Protein AF-M6HBK0-F1 (afdb_monomer_lite)

Radius of gyration: 12.68 Å; chains: 1; bounding box: 32×25×32 Å

Structure (mmCIF, N/CA/C/O backbone):
data_AF-M6HBK0-F1
#
_entry.id   AF-M6HBK0-F1
#
loop_
_atom_site.group_PDB
_atom_site.id
_atom_site.type_symbol
_atom_site.label_atom_id
_atom_site.label_alt_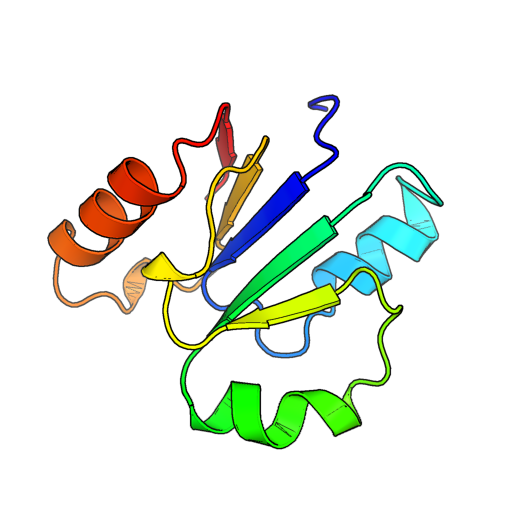id
_atom_site.label_comp_id
_atom_site.label_asym_id
_atom_site.label_entity_id
_atom_site.label_seq_id
_atom_site.pdbx_PDB_ins_code
_atom_site.Cartn_x
_atom_site.Cartn_y
_atom_site.Cartn_z
_atom_site.occupancy
_atom_site.B_iso_or_equiv
_atom_site.auth_seq_id
_atom_site.auth_comp_id
_atom_site.auth_asym_id
_atom_site.auth_atom_id
_atom_site.pdbx_PDB_model_num
ATOM 1 N N . MET A 1 1 ? 0.394 -2.371 18.521 1.00 50.88 1 MET A N 1
ATOM 2 C CA . MET A 1 1 ? 1.392 -1.279 18.513 1.00 50.88 1 MET A CA 1
ATOM 3 C C . MET A 1 1 ? 1.082 -0.394 17.308 1.00 50.88 1 MET A C 1
ATOM 5 O O . MET A 1 1 ? 0.679 -0.951 16.304 1.00 50.88 1 MET A O 1
ATOM 9 N N . THR A 1 2 ? 1.123 0.934 17.501 1.00 59.62 2 THR A N 1
ATOM 10 C CA . THR A 1 2 ? 0.477 2.027 16.721 1.00 59.62 2 THR A CA 1
ATOM 11 C C . THR A 1 2 ? -1.049 1.889 16.512 1.00 59.62 2 THR A C 1
ATOM 13 O O . THR A 1 2 ? -1.574 0.847 16.142 1.00 59.62 2 THR A O 1
ATOM 16 N N . ASN A 1 3 ? -1.823 2.952 16.770 1.00 68.38 3 ASN A N 1
ATOM 17 C CA . ASN A 1 3 ? -3.269 3.000 16.469 1.00 68.38 3 ASN A CA 1
ATOM 18 C C . ASN A 1 3 ? -3.490 3.313 14.975 1.00 68.38 3 ASN A C 1
ATOM 20 O O . ASN A 1 3 ? -4.210 4.254 14.626 1.00 68.38 3 ASN A O 1
ATOM 24 N N . SER A 1 4 ? -2.776 2.593 14.104 1.00 74.56 4 SER A N 1
ATOM 25 C CA . SER A 1 4 ? -2.717 2.862 12.669 1.00 74.56 4 SER A CA 1
ATOM 26 C C . SER A 1 4 ? -3.992 2.387 11.986 1.00 74.56 4 SER A C 1
ATOM 28 O O . SER A 1 4 ? -4.326 1.205 12.006 1.00 74.56 4 SER A O 1
ATOM 30 N N . LYS A 1 5 ? -4.723 3.322 11.379 1.00 88.31 5 LYS A N 1
ATOM 31 C CA . LYS A 1 5 ? -5.983 3.061 10.667 1.00 88.31 5 LYS A CA 1
ATOM 32 C C . LYS A 1 5 ? -5.771 3.014 9.158 1.00 88.31 5 LYS A C 1
ATOM 34 O O . LYS A 1 5 ? -6.584 2.429 8.445 1.00 88.31 5 LYS A O 1
ATOM 39 N N . THR A 1 6 ? -4.712 3.655 8.680 1.00 94.88 6 THR A N 1
ATOM 40 C CA . THR A 1 6 ? -4.340 3.756 7.269 1.00 94.88 6 THR A CA 1
ATOM 41 C C . THR A 1 6 ? -2.914 3.252 7.089 1.00 94.88 6 THR A C 1
ATOM 43 O O . THR A 1 6 ? -1.993 3.776 7.717 1.00 94.88 6 THR A O 1
ATOM 46 N N . ILE A 1 7 ? -2.740 2.220 6.268 1.00 95.75 7 ILE A N 1
ATOM 47 C CA . ILE A 1 7 ? -1.447 1.566 6.036 1.00 95.75 7 ILE A CA 1
ATOM 48 C C . ILE A 1 7 ? -1.092 1.673 4.554 1.00 95.75 7 ILE A C 1
ATOM 50 O O . ILE A 1 7 ? -1.971 1.531 3.697 1.00 95.75 7 ILE A O 1
ATOM 54 N N . VAL A 1 8 ? 0.178 1.942 4.269 1.00 97.62 8 VAL A N 1
ATOM 55 C CA . VAL A 1 8 ? 0.795 1.772 2.950 1.00 97.62 8 VAL A CA 1
ATOM 56 C C . VAL A 1 8 ? 1.782 0.622 3.051 1.00 97.62 8 VAL A C 1
ATOM 58 O O . VAL A 1 8 ? 2.661 0.675 3.899 1.00 97.62 8 VAL A O 1
ATOM 61 N N . ASP A 1 9 ? 1.621 -0.392 2.213 1.00 97.12 9 ASP A N 1
ATOM 62 C CA . ASP A 1 9 ? 2.469 -1.580 2.139 1.00 97.12 9 ASP A CA 1
ATOM 63 C C . ASP A 1 9 ? 3.237 -1.574 0.810 1.00 97.12 9 ASP A C 1
ATOM 65 O O . ASP A 1 9 ? 2.636 -1.670 -0.266 1.00 97.12 9 ASP A O 1
ATOM 69 N N . ILE A 1 10 ? 4.554 -1.376 0.875 1.00 97.31 10 ILE A N 1
ATOM 70 C CA . ILE A 1 10 ? 5.428 -1.341 -0.302 1.00 97.31 10 ILE A CA 1
ATOM 71 C C . ILE A 1 10 ? 5.817 -2.771 -0.673 1.00 97.31 10 ILE A C 1
ATOM 73 O O . ILE A 1 10 ? 6.515 -3.441 0.082 1.00 97.31 10 ILE A O 1
ATOM 77 N N . GLY A 1 11 ? 5.418 -3.198 -1.873 1.00 96.12 11 GLY A N 1
ATOM 78 C CA . GLY A 1 11 ? 5.660 -4.550 -2.375 1.00 96.12 11 GLY A CA 1
ATOM 79 C C . GLY A 1 11 ? 4.899 -5.622 -1.593 1.00 96.12 11 GLY A C 1
ATOM 80 O O . GLY A 1 11 ? 5.377 -6.740 -1.420 1.00 96.12 11 GLY A O 1
ATOM 81 N N . GLY A 1 12 ? 3.687 -5.286 -1.145 1.00 96.06 12 GLY A N 1
ATOM 82 C CA . GLY A 1 12 ? 2.791 -6.193 -0.424 1.00 96.06 12 GLY A CA 1
ATOM 83 C C . GLY A 1 12 ? 2.314 -7.412 -1.220 1.00 96.06 12 GLY A C 1
ATOM 84 O O . GLY A 1 12 ? 1.595 -8.255 -0.680 1.00 96.06 12 GLY A O 1
ATOM 85 N N . SER A 1 13 ? 2.692 -7.531 -2.498 1.00 95.94 13 SER A N 1
ATOM 86 C CA . SER A 1 13 ? 2.407 -8.665 -3.373 1.00 95.94 13 SER A CA 1
ATOM 87 C C . SER A 1 13 ? 0.931 -9.068 -3.375 1.00 95.94 13 SER A C 1
ATOM 89 O O . SER A 1 13 ? 0.085 -8.333 -3.875 1.00 95.94 13 SER A O 1
ATOM 91 N N . SER A 1 14 ? 0.599 -10.234 -2.827 1.00 95.56 14 SER A N 1
ATOM 92 C CA . SER A 1 14 ? -0.764 -10.744 -2.743 1.00 95.56 14 SER A CA 1
ATOM 93 C C . SER A 1 14 ? -1.589 -10.132 -1.620 1.00 95.56 14 SER A C 1
ATOM 95 O O . SER A 1 14 ? -2.694 -10.602 -1.431 1.00 95.56 14 SER A O 1
ATOM 97 N N . GLY A 1 15 ? -1.073 -9.186 -0.830 1.00 96.00 15 GLY A N 1
ATOM 98 C CA . GLY A 1 15 ? -1.793 -8.575 0.291 1.00 96.00 15 GLY A CA 1
ATOM 99 C C . GLY A 1 15 ? -2.005 -9.479 1.508 1.00 96.00 15 GLY A C 1
ATOM 100 O O . GLY A 1 15 ? -2.774 -9.126 2.397 1.00 96.00 15 GLY A O 1
ATOM 101 N N . TRP A 1 16 ? -1.317 -10.622 1.593 1.00 94.31 16 TRP A N 1
ATOM 102 C CA . TRP A 1 16 ? -1.534 -11.615 2.655 1.00 94.31 16 TRP A CA 1
ATOM 103 C C . TRP A 1 16 ? -1.319 -11.071 4.079 1.00 94.31 16 TRP A C 1
ATOM 105 O O . TRP A 1 16 ? -1.955 -11.550 5.016 1.00 94.31 16 TRP A O 1
ATOM 115 N N . ILE A 1 17 ? -0.459 -10.058 4.258 1.00 93.50 17 ILE A N 1
ATOM 116 C CA . ILE A 1 17 ? -0.257 -9.396 5.557 1.00 93.50 17 ILE A CA 1
ATOM 117 C C . ILE A 1 17 ? -1.544 -8.722 6.031 1.00 93.50 17 ILE A C 1
ATOM 119 O O . ILE A 1 17 ? -1.859 -8.788 7.218 1.00 93.50 17 ILE A O 1
ATOM 123 N N . TYR A 1 18 ? -2.316 -8.107 5.128 1.00 93.75 18 TYR A N 1
ATOM 124 C CA . TYR A 1 18 ? -3.622 -7.562 5.490 1.00 93.75 18 TYR A CA 1
ATOM 125 C C . TYR A 1 18 ? -4.545 -8.673 6.005 1.00 93.75 18 TYR A C 1
ATOM 127 O O . TYR A 1 18 ? -5.129 -8.511 7.074 1.00 93.75 18 TYR A O 1
ATOM 135 N N . ASP A 1 19 ? -4.642 -9.797 5.288 1.00 92.38 19 ASP A N 1
ATOM 136 C CA . ASP A 1 19 ? -5.528 -10.904 5.673 1.00 92.38 19 ASP A CA 1
ATOM 137 C C . ASP A 1 19 ? -5.111 -11.505 7.020 1.00 92.38 19 ASP A C 1
ATOM 139 O O . ASP A 1 19 ? -5.950 -11.758 7.885 1.00 92.38 19 ASP A O 1
ATOM 143 N N . PHE A 1 20 ? -3.802 -11.662 7.236 1.00 91.38 20 PHE A N 1
ATOM 144 C CA . PHE A 1 20 ? -3.248 -12.084 8.515 1.00 91.38 20 PHE A CA 1
ATOM 145 C C . PHE A 1 20 ? -3.660 -11.117 9.632 1.00 91.38 20 PHE A C 1
ATOM 147 O O . PHE A 1 20 ? -4.327 -11.534 10.579 1.00 91.38 20 PHE A O 1
ATOM 154 N N . LEU A 1 21 ? -3.369 -9.819 9.497 1.00 88.81 21 LEU A N 1
ATOM 155 C CA . LEU A 1 21 ? -3.696 -8.807 10.509 1.00 88.81 21 LEU A CA 1
ATOM 156 C C . LEU A 1 21 ? -5.202 -8.707 10.799 1.00 88.81 21 LEU A C 1
ATOM 158 O O . LEU A 1 21 ? -5.588 -8.555 11.961 1.00 88.81 21 LEU A O 1
ATOM 162 N N . ASP A 1 22 ? -6.049 -8.798 9.771 1.00 86.56 22 ASP A N 1
ATOM 163 C CA . ASP A 1 22 ? -7.512 -8.764 9.908 1.00 86.56 22 ASP A CA 1
ATOM 164 C C . ASP A 1 22 ? -8.043 -10.041 10.585 1.00 86.56 22 ASP A C 1
ATOM 166 O O . ASP A 1 22 ? -9.039 -9.974 11.303 1.00 86.56 22 ASP A O 1
ATOM 170 N N . SER A 1 23 ? -7.357 -11.183 10.426 1.00 85.94 23 SER A N 1
ATOM 171 C CA . SER A 1 23 ? -7.740 -12.462 11.043 1.00 85.94 23 SER A CA 1
ATOM 172 C C . SER A 1 23 ? -7.328 -12.616 12.512 1.00 85.94 23 SER A C 1
ATOM 174 O O . SER A 1 23 ? -8.059 -13.259 13.265 1.00 85.94 23 SER A O 1
ATOM 176 N N . ILE A 1 24 ? -6.193 -12.039 12.937 1.00 80.88 24 ILE A N 1
ATOM 177 C CA . ILE A 1 24 ? -5.645 -12.282 14.286 1.00 80.88 24 ILE A CA 1
ATOM 178 C C . ILE A 1 24 ? -5.682 -11.076 15.233 1.00 80.88 24 ILE A C 1
ATOM 180 O O . ILE A 1 24 ? -6.044 -11.232 16.397 1.00 80.88 24 ILE A O 1
ATOM 184 N N . GLU A 1 25 ? -5.306 -9.876 14.783 1.00 63.91 25 GLU A N 1
ATOM 185 C CA . GLU A 1 25 ? -4.922 -8.786 15.700 1.00 63.91 25 GLU A CA 1
ATOM 186 C C . GLU A 1 25 ? -5.823 -7.551 15.611 1.00 63.91 25 GLU A C 1
ATOM 188 O O . GLU A 1 25 ? -5.958 -6.797 16.585 1.00 63.91 25 GLU A O 1
ATOM 193 N N . LEU A 1 26 ? -6.430 -7.302 14.449 1.00 64.44 26 LEU A N 1
ATOM 194 C CA . LEU A 1 26 ? -7.059 -6.023 14.127 1.00 64.44 26 LEU A CA 1
ATOM 195 C C . LEU A 1 26 ? -8.422 -6.104 13.397 1.00 64.44 26 LEU A C 1
ATOM 197 O O . LEU A 1 26 ? -8.674 -5.180 12.610 1.00 64.44 26 LEU A O 1
ATOM 201 N N . PRO A 1 27 ? -9.342 -7.068 13.658 1.00 67.69 27 PRO A N 1
ATOM 202 C CA . PRO A 1 27 ? -10.659 -7.051 13.019 1.00 67.69 27 PRO A CA 1
ATOM 203 C C . PRO A 1 27 ? -11.321 -5.671 13.142 1.00 67.69 27 PRO A C 1
ATOM 205 O O . PRO A 1 27 ? -11.566 -5.159 14.238 1.00 67.69 27 PRO A O 1
ATOM 208 N N . GLY A 1 28 ? -11.551 -5.014 12.005 1.00 68.62 28 GLY A N 1
ATOM 209 C CA . GLY A 1 28 ? -12.223 -3.710 11.954 1.00 68.62 28 GLY A CA 1
ATOM 210 C C . GLY A 1 28 ? -11.396 -2.476 12.353 1.00 68.62 28 GLY A C 1
ATOM 211 O O . GLY A 1 28 ? -11.914 -1.364 12.220 1.00 68.62 28 GLY A O 1
ATOM 212 N N . LYS A 1 29 ? -10.130 -2.605 12.780 1.00 84.69 29 LYS A N 1
ATOM 213 C CA . LYS A 1 29 ? -9.294 -1.431 13.125 1.00 84.69 29 LYS A CA 1
ATOM 214 C C . LYS A 1 29 ? -8.618 -0.798 11.911 1.00 84.69 29 LYS A C 1
ATOM 216 O O . LYS A 1 29 ? -8.512 0.430 11.845 1.00 84.69 29 LYS A O 1
ATOM 221 N N . ILE A 1 30 ? -8.214 -1.613 10.936 1.00 90.62 30 ILE A N 1
ATOM 222 C CA . ILE A 1 30 ? -7.687 -1.120 9.661 1.00 90.62 30 ILE A CA 1
ATOM 223 C C . ILE A 1 30 ? -8.860 -0.559 8.852 1.00 90.62 30 ILE A C 1
ATOM 225 O O . ILE A 1 30 ? -9.816 -1.270 8.535 1.00 90.62 30 ILE A O 1
ATOM 229 N N . LYS A 1 31 ? -8.800 0.738 8.542 1.00 92.38 31 LYS A N 1
ATOM 230 C CA . LYS A 1 31 ? -9.788 1.443 7.712 1.00 92.38 31 LYS A CA 1
ATOM 231 C C . LYS A 1 31 ? -9.407 1.438 6.237 1.00 92.38 31 LYS A C 1
ATOM 233 O O . LYS A 1 31 ? -10.295 1.419 5.392 1.00 92.38 31 LYS A O 1
ATOM 238 N N . LYS A 1 32 ? -8.108 1.489 5.935 1.00 94.94 32 LYS A N 1
ATOM 239 C CA . LYS A 1 32 ? -7.580 1.463 4.569 1.00 94.94 32 LYS A CA 1
ATOM 240 C C . LYS A 1 32 ? -6.203 0.809 4.540 1.00 94.94 32 LYS A C 1
ATOM 242 O O . LYS A 1 32 ? -5.344 1.167 5.345 1.00 94.94 32 LYS A O 1
ATOM 247 N N . TYR A 1 33 ? -5.999 -0.081 3.579 1.00 96.12 33 TYR A N 1
ATOM 248 C CA . TYR A 1 33 ? -4.733 -0.755 3.324 1.00 96.12 33 TYR A CA 1
ATOM 249 C C . TYR A 1 33 ? -4.354 -0.548 1.855 1.00 96.12 33 TYR A C 1
ATOM 251 O O . TYR A 1 33 ? -5.048 -1.016 0.955 1.00 96.12 33 TYR A O 1
ATOM 259 N N . SER A 1 34 ? -3.314 0.241 1.602 1.00 98.06 34 SER A N 1
ATOM 260 C CA . SER A 1 34 ? -2.879 0.605 0.250 1.00 98.06 34 SER A CA 1
ATOM 261 C C . SER A 1 34 ? -1.633 -0.193 -0.099 1.00 98.06 34 SER A C 1
ATOM 263 O O . SER A 1 34 ? -0.602 0.021 0.524 1.00 98.06 34 SER A O 1
ATOM 265 N N . ILE A 1 35 ? -1.711 -1.079 -1.084 1.00 97.88 35 ILE A N 1
ATOM 266 C CA . ILE A 1 35 ? -0.562 -1.860 -1.550 1.00 97.88 35 ILE A CA 1
ATOM 267 C C . ILE A 1 35 ? 0.040 -1.141 -2.751 1.00 97.88 35 ILE A C 1
ATOM 269 O O . ILE A 1 35 ? -0.649 -0.938 -3.755 1.00 97.88 35 ILE A O 1
ATOM 273 N N . LEU A 1 36 ? 1.301 -0.731 -2.638 1.00 97.75 36 LEU A N 1
ATOM 274 C CA . LEU A 1 36 ? 2.071 -0.158 -3.737 1.00 97.75 36 LEU A CA 1
ATOM 275 C C . LEU A 1 36 ? 2.882 -1.273 -4.397 1.00 97.75 36 LEU A C 1
ATOM 277 O O . LEU A 1 36 ? 3.772 -1.841 -3.770 1.00 97.75 36 LEU A O 1
ATOM 281 N N . GLU A 1 37 ? 2.571 -1.580 -5.652 1.00 97.25 37 GLU A N 1
ATOM 282 C CA . GLU A 1 37 ? 3.116 -2.735 -6.366 1.00 97.25 37 GLU A CA 1
ATOM 283 C C . GLU A 1 37 ? 3.351 -2.450 -7.852 1.00 97.25 37 GLU A C 1
ATOM 285 O O . GLU A 1 37 ? 2.801 -1.508 -8.432 1.00 97.25 37 GLU A O 1
ATOM 290 N N . ILE A 1 38 ? 4.157 -3.295 -8.490 1.00 95.69 38 ILE A N 1
ATOM 291 C CA . ILE A 1 38 ? 4.424 -3.221 -9.924 1.00 95.69 38 ILE A CA 1
ATOM 292 C C . ILE A 1 38 ? 3.153 -3.521 -10.743 1.00 95.69 38 ILE A C 1
ATOM 294 O O . ILE A 1 38 ? 2.269 -4.259 -10.284 1.00 95.69 38 ILE A O 1
ATOM 298 N N . PRO A 1 39 ? 3.045 -3.002 -11.985 1.00 97.44 39 PRO A N 1
ATOM 299 C CA . PRO A 1 39 ? 1.851 -3.163 -12.819 1.00 97.44 39 PRO A CA 1
ATOM 300 C C . PRO A 1 39 ? 1.374 -4.609 -12.977 1.00 97.44 39 PRO A C 1
ATOM 302 O O . PRO A 1 39 ? 0.170 -4.866 -12.939 1.00 97.44 39 PRO A O 1
ATOM 305 N N . ASP A 1 40 ? 2.302 -5.559 -13.085 1.00 96.88 40 ASP A N 1
ATOM 306 C CA . ASP A 1 40 ? 1.981 -6.975 -13.260 1.00 96.88 40 ASP A CA 1
ATOM 307 C C . ASP A 1 40 ? 1.223 -7.561 -12.065 1.00 96.88 40 ASP A C 1
ATOM 309 O O . ASP A 1 40 ? 0.248 -8.294 -12.259 1.00 96.88 40 ASP A O 1
ATOM 313 N N . ILE A 1 41 ? 1.604 -7.200 -10.837 1.00 96.75 41 ILE A N 1
ATOM 314 C CA . ILE A 1 41 ? 0.908 -7.638 -9.622 1.00 96.75 41 ILE A CA 1
ATOM 315 C C . ILE A 1 41 ? -0.439 -6.926 -9.504 1.00 96.75 41 ILE A C 1
ATOM 317 O O . ILE A 1 41 ? -1.473 -7.578 -9.324 1.00 96.75 41 ILE A O 1
ATOM 321 N N . VAL A 1 42 ? -0.466 -5.606 -9.708 1.00 97.44 42 VAL A N 1
ATOM 322 C CA . VAL A 1 42 ? -1.705 -4.815 -9.645 1.00 97.44 42 VAL A CA 1
ATOM 323 C C . VAL A 1 42 ? -2.739 -5.308 -10.664 1.00 97.44 42 VAL A C 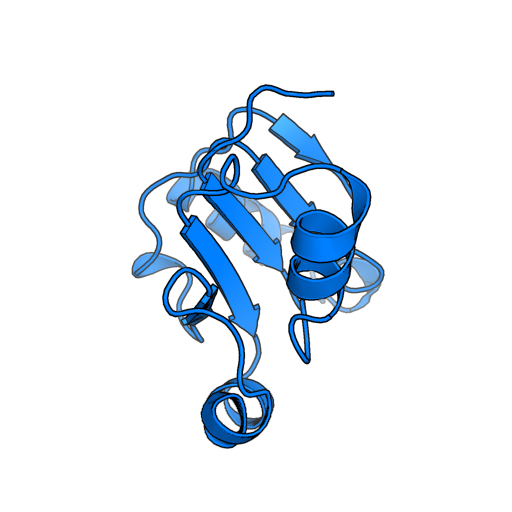1
ATOM 325 O O . VAL A 1 42 ? -3.922 -5.405 -10.333 1.00 97.44 42 VAL A O 1
ATOM 328 N N . SER A 1 43 ? -2.321 -5.712 -11.868 1.00 97.25 43 SER A N 1
ATOM 329 C CA . SER A 1 43 ? -3.215 -6.263 -12.902 1.00 97.25 43 SER A CA 1
ATOM 330 C C . SER A 1 43 ? -3.931 -7.553 -12.469 1.00 97.25 43 SER A C 1
ATOM 332 O O . SER A 1 43 ? -5.037 -7.844 -12.931 1.00 97.25 43 SER A O 1
ATOM 334 N N . ARG A 1 44 ? -3.330 -8.313 -11.544 1.00 96.44 44 ARG A N 1
ATOM 335 C CA . ARG A 1 44 ? -3.845 -9.588 -11.021 1.00 96.44 44 ARG A CA 1
ATOM 336 C C . ARG A 1 44 ? -4.561 -9.439 -9.679 1.00 96.44 44 ARG A C 1
ATOM 338 O O . ARG A 1 44 ? -5.178 -10.405 -9.237 1.00 96.44 44 ARG A O 1
ATOM 345 N N . SER A 1 45 ? -4.553 -8.243 -9.086 1.00 94.69 45 SER A N 1
ATOM 346 C CA . SER A 1 45 ? -5.088 -7.948 -7.746 1.00 94.69 45 SER A CA 1
ATOM 347 C C . SER A 1 45 ? -6.505 -8.464 -7.489 1.00 94.69 45 SER A C 1
ATOM 349 O O . SER A 1 45 ? -6.800 -8.980 -6.414 1.00 94.69 45 SER A O 1
ATOM 351 N N . LYS A 1 46 ? -7.381 -8.408 -8.501 1.00 91.25 46 LYS A N 1
ATOM 352 C CA . LYS A 1 46 ? -8.765 -8.907 -8.411 1.00 91.25 46 LYS A CA 1
ATOM 353 C C . LYS A 1 46 ? -8.862 -10.394 -8.046 1.00 91.25 46 LYS A C 1
ATOM 355 O O . LYS A 1 46 ? -9.898 -10.818 -7.552 1.00 91.25 46 LYS A O 1
ATOM 360 N N . ARG A 1 47 ? -7.814 -11.187 -8.298 1.00 94.69 47 ARG A N 1
ATOM 361 C CA . ARG A 1 47 ? -7.782 -12.627 -7.995 1.00 94.69 47 ARG A CA 1
ATOM 362 C C . ARG A 1 47 ? -7.537 -12.922 -6.514 1.00 94.69 47 ARG A C 1
ATOM 364 O O . ARG A 1 47 ? -7.821 -14.034 -6.092 1.00 94.69 47 ARG A O 1
ATOM 371 N N . PHE A 1 48 ? -7.021 -11.961 -5.747 1.00 92.19 48 PHE A N 1
ATOM 372 C CA . PHE A 1 48 ? -6.657 -12.172 -4.342 1.00 92.19 48 PHE A CA 1
ATOM 373 C C . PHE A 1 48 ? -7.850 -12.078 -3.377 1.00 92.19 48 PHE A C 1
ATOM 375 O O . PHE A 1 48 ? -7.759 -12.551 -2.254 1.00 92.19 48 PHE A O 1
ATOM 382 N N . ASN A 1 49 ? -8.996 -11.550 -3.831 1.00 92.12 49 ASN A N 1
ATOM 383 C CA . ASN A 1 49 ? -10.274 -11.580 -3.107 1.00 92.12 49 ASN A CA 1
ATOM 384 C C . ASN A 1 49 ? -10.239 -10.990 -1.675 1.00 92.12 49 ASN A C 1
ATOM 386 O O . ASN A 1 49 ? -10.865 -11.521 -0.759 1.00 92.12 49 ASN A O 1
ATOM 390 N N . HIS A 1 50 ? -9.529 -9.876 -1.480 1.00 93.56 50 HIS A N 1
ATOM 391 C CA . HIS A 1 50 ? -9.518 -9.163 -0.199 1.00 93.56 50 HIS A CA 1
ATOM 392 C C . HIS A 1 50 ? -10.804 -8.380 0.074 1.00 93.56 50 HIS A C 1
ATOM 394 O O . HIS A 1 50 ? -11.632 -8.138 -0.809 1.00 93.56 50 HIS A O 1
ATOM 400 N N . SER A 1 51 ? -10.914 -7.877 1.306 1.00 91.81 51 SER A N 1
ATOM 401 C CA . SER A 1 51 ? -11.925 -6.886 1.663 1.00 91.81 51 SER A CA 1
ATOM 402 C C . SER A 1 51 ? -11.794 -5.600 0.831 1.00 91.81 51 SER A C 1
ATOM 404 O O . SER A 1 51 ? -10.722 -5.235 0.345 1.00 91.81 51 SER A O 1
ATOM 406 N N . SER A 1 52 ? -12.884 -4.833 0.753 1.00 92.31 52 SER A N 1
ATOM 407 C CA . SER A 1 52 ? -12.929 -3.533 0.064 1.00 92.31 52 SER A CA 1
ATOM 408 C C . SER A 1 52 ? -12.006 -2.458 0.659 1.00 92.31 52 SER A C 1
ATOM 410 O O . SER A 1 52 ? -11.846 -1.385 0.071 1.00 92.31 52 SER A O 1
ATOM 412 N N . LYS A 1 53 ? -11.396 -2.723 1.821 1.00 93.81 53 LYS A N 1
ATOM 413 C CA . LYS A 1 53 ? -10.421 -1.835 2.468 1.00 93.81 53 LYS A CA 1
ATOM 414 C C . LYS A 1 53 ? -9.045 -1.908 1.807 1.00 93.81 53 LYS A C 1
ATOM 416 O O . LYS A 1 53 ? -8.254 -0.981 2.004 1.00 93.81 53 LYS A O 1
ATOM 421 N N . VAL A 1 54 ? -8.762 -2.982 1.066 1.00 96.50 54 VAL A N 1
ATOM 422 C CA . VAL A 1 54 ? -7.497 -3.189 0.357 1.00 96.50 54 VAL A CA 1
ATOM 423 C C . VAL A 1 54 ? -7.578 -2.571 -1.032 1.00 96.50 54 VAL A C 1
ATOM 425 O O . VAL A 1 54 ? -8.501 -2.840 -1.801 1.00 96.50 54 VAL A O 1
ATOM 428 N N . GLN A 1 55 ? -6.614 -1.716 -1.358 1.00 97.50 55 GLN A N 1
ATOM 429 C CA . GLN A 1 55 ? -6.529 -1.037 -2.648 1.00 97.50 55 GLN A CA 1
ATOM 430 C C . GLN A 1 55 ? -5.109 -1.137 -3.191 1.00 97.50 55 GLN A C 1
ATOM 432 O O . GLN A 1 55 ? -4.152 -0.811 -2.495 1.00 97.50 55 GLN A O 1
ATOM 437 N N . PHE A 1 56 ? -4.987 -1.558 -4.445 1.00 98.25 56 PHE A N 1
ATOM 438 C CA . PHE A 1 56 ? -3.710 -1.689 -5.134 1.00 98.25 56 PHE A CA 1
ATOM 439 C C . PHE A 1 56 ? -3.407 -0.445 -5.964 1.00 98.25 56 PHE A C 1
ATOM 441 O O . PHE A 1 56 ? -4.284 0.096 -6.643 1.00 98.25 56 PHE A O 1
ATOM 448 N N . TYR A 1 57 ? -2.149 -0.024 -5.939 1.00 98.12 57 TYR A N 1
ATOM 449 C CA . TYR A 1 57 ? -1.647 1.148 -6.635 1.00 98.12 57 TYR A CA 1
ATOM 450 C C . TYR A 1 57 ? -0.338 0.811 -7.339 1.00 98.12 57 TYR A C 1
ATOM 452 O O . TYR A 1 57 ? 0.532 0.175 -6.760 1.00 98.12 57 TYR A O 1
ATOM 460 N N . THR A 1 58 ? -0.182 1.296 -8.569 1.00 97.50 58 THR A N 1
ATOM 461 C CA . THR A 1 58 ? 1.121 1.356 -9.253 1.00 97.50 58 THR A CA 1
ATOM 462 C C . THR A 1 58 ? 1.819 2.697 -9.053 1.00 97.50 58 THR A C 1
ATOM 464 O O . THR A 1 58 ? 3.007 2.826 -9.310 1.00 97.50 58 THR A O 1
ATOM 467 N N . ASP A 1 59 ? 1.062 3.720 -8.654 1.00 96.69 59 ASP A N 1
ATOM 468 C CA . ASP A 1 59 ? 1.509 5.105 -8.569 1.00 96.69 59 ASP A CA 1
ATOM 469 C C . ASP A 1 59 ? 1.246 5.634 -7.160 1.00 96.69 59 ASP A C 1
ATOM 471 O O . ASP A 1 59 ? 0.093 5.855 -6.764 1.00 96.69 59 ASP A O 1
ATOM 475 N N . PHE A 1 60 ? 2.328 5.839 -6.410 1.00 95.38 60 PHE A N 1
ATOM 476 C CA . PHE A 1 60 ? 2.282 6.322 -5.036 1.00 95.38 60 PHE A CA 1
ATOM 477 C C . PHE A 1 60 ? 1.720 7.748 -4.931 1.00 95.38 60 PHE A C 1
ATOM 479 O O . PHE A 1 60 ? 1.190 8.109 -3.882 1.00 95.38 60 PHE A O 1
ATOM 486 N N . LYS A 1 61 ? 1.698 8.536 -6.017 1.00 96.56 61 LYS A N 1
ATOM 487 C CA . LYS A 1 61 ? 1.088 9.881 -6.037 1.00 96.56 61 LYS A CA 1
ATOM 488 C C . LYS A 1 61 ? -0.428 9.852 -5.833 1.00 96.56 61 LYS A C 1
ATOM 490 O O . LYS A 1 61 ? -1.028 10.852 -5.442 1.00 96.56 61 LYS A O 1
ATOM 495 N N . LYS A 1 62 ? -1.071 8.700 -6.053 1.00 96.44 62 LYS A N 1
ATOM 496 C CA . LYS A 1 62 ? -2.504 8.484 -5.771 1.00 96.44 62 LYS A CA 1
ATOM 497 C C . LYS A 1 62 ? -2.782 8.210 -4.292 1.00 96.44 62 LYS A C 1
ATOM 499 O O . LYS A 1 62 ? -3.944 8.182 -3.874 1.00 96.44 62 LYS A O 1
ATOM 504 N N . ILE A 1 63 ? -1.733 8.013 -3.501 1.00 95.44 63 ILE A N 1
ATOM 505 C CA . ILE A 1 63 ? -1.796 7.783 -2.066 1.00 95.44 63 ILE A CA 1
ATOM 506 C C . ILE A 1 63 ? -1.523 9.124 -1.375 1.00 95.44 63 ILE A C 1
ATOM 508 O O . ILE A 1 63 ? -0.542 9.804 -1.660 1.00 95.44 63 ILE A O 1
ATOM 512 N N . ARG A 1 64 ? -2.445 9.551 -0.503 1.00 88.50 64 ARG A N 1
ATOM 513 C CA . ARG A 1 64 ? -2.383 10.875 0.141 1.00 88.50 64 ARG A CA 1
ATOM 514 C C . ARG A 1 64 ? -1.554 10.869 1.414 1.00 88.50 64 ARG A C 1
ATOM 516 O O . ARG A 1 64 ? -0.587 11.599 1.524 1.00 88.50 64 ARG A O 1
ATOM 523 N N . SER A 1 65 ? -2.001 10.104 2.402 1.00 94.31 65 SER A N 1
ATOM 524 C CA . SER A 1 65 ? -1.314 9.984 3.676 1.00 94.31 65 SER A CA 1
ATOM 525 C C . SER A 1 65 ? -1.606 8.648 4.336 1.00 94.31 65 SER A C 1
ATOM 527 O O . SER A 1 65 ? -2.614 8.001 4.022 1.00 94.31 65 SER A O 1
ATOM 529 N N . CYS A 1 66 ? -0.728 8.237 5.246 1.00 95.75 66 CYS A N 1
ATOM 530 C CA . CYS A 1 66 ? -0.926 7.039 6.047 1.00 95.75 66 CYS A CA 1
ATOM 531 C C . CYS A 1 66 ? -0.450 7.218 7.489 1.00 95.75 66 CYS A C 1
ATOM 533 O O . CYS A 1 66 ? 0.362 8.085 7.808 1.00 95.75 66 CYS A O 1
ATOM 535 N N . ASP A 1 67 ? -0.978 6.391 8.384 1.00 95.94 67 ASP A N 1
ATOM 536 C CA . ASP A 1 67 ? -0.479 6.300 9.752 1.00 95.94 67 ASP A CA 1
ATOM 537 C C . ASP A 1 67 ? 0.794 5.449 9.805 1.00 95.94 67 ASP A C 1
ATOM 539 O O . ASP A 1 67 ? 1.682 5.723 10.606 1.00 95.94 67 ASP A O 1
ATOM 543 N N . LEU A 1 68 ? 0.875 4.423 8.956 1.00 95.56 68 LEU A N 1
ATOM 544 C CA . LEU A 1 68 ? 1.989 3.487 8.894 1.00 95.5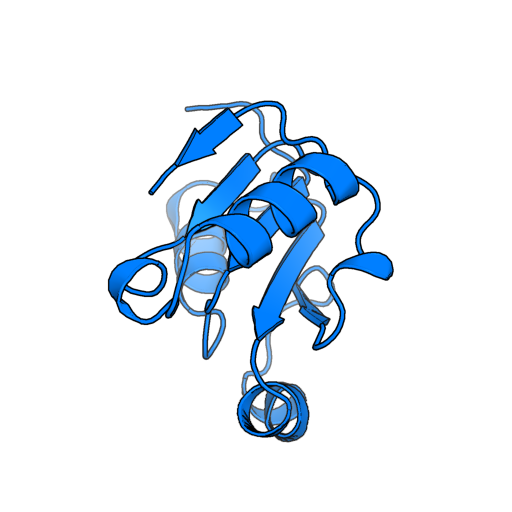6 68 LEU A CA 1
ATOM 545 C C . LEU A 1 68 ? 2.413 3.251 7.445 1.00 95.56 68 LEU A C 1
ATOM 547 O O . LEU A 1 68 ? 1.588 2.838 6.628 1.00 95.56 68 LEU A O 1
ATOM 551 N N . LEU A 1 69 ? 3.698 3.454 7.167 1.00 96.62 69 LEU A N 1
ATOM 552 C CA . LEU A 1 69 ? 4.358 2.901 5.991 1.00 96.62 69 LEU A CA 1
ATOM 553 C C . LEU A 1 69 ? 5.072 1.615 6.402 1.00 96.62 69 LEU A C 1
ATOM 555 O O . LEU A 1 69 ? 5.915 1.622 7.296 1.00 96.62 69 LEU A O 1
ATOM 559 N N . TYR A 1 70 ? 4.675 0.520 5.778 1.00 95.50 70 TYR A N 1
ATOM 560 C CA . TYR A 1 70 ? 5.194 -0.815 5.988 1.00 95.50 70 TYR A CA 1
ATOM 561 C C . TYR A 1 70 ? 5.880 -1.292 4.714 1.00 95.50 70 TYR A C 1
ATOM 563 O O . TYR A 1 70 ? 5.462 -0.981 3.597 1.00 95.50 70 TYR A O 1
ATOM 571 N N . THR A 1 71 ? 6.952 -2.035 4.891 1.00 94.06 71 THR A N 1
ATOM 572 C CA . THR A 1 71 ? 7.658 -2.723 3.821 1.00 94.06 71 THR A CA 1
ATOM 573 C C . THR A 1 71 ? 8.308 -3.948 4.424 1.00 94.06 71 THR A C 1
ATOM 575 O O . THR A 1 71 ? 8.746 -3.926 5.571 1.00 94.06 71 THR A O 1
ATOM 578 N N . ASN A 1 72 ? 8.336 -5.038 3.676 1.00 92.81 72 ASN A N 1
ATOM 579 C CA . ASN A 1 72 ? 8.998 -6.253 4.105 1.00 92.81 72 ASN A CA 1
ATOM 580 C C . ASN A 1 72 ? 9.658 -6.891 2.901 1.00 92.81 72 ASN A C 1
ATOM 582 O O . ASN A 1 72 ? 8.990 -7.218 1.924 1.00 92.81 72 ASN A O 1
ATOM 586 N N . SER A 1 73 ? 10.968 -7.102 2.997 1.00 90.31 73 SER A N 1
ATOM 587 C CA . SER A 1 73 ? 11.735 -7.794 1.964 1.00 90.31 73 SER A CA 1
ATOM 588 C C . SER A 1 73 ? 11.615 -7.156 0.569 1.00 90.31 73 SER A C 1
ATOM 590 O O . SER A 1 73 ? 11.728 -7.878 -0.418 1.00 90.31 73 SER A O 1
ATOM 592 N N . VAL A 1 74 ? 11.408 -5.834 0.461 1.00 92.00 74 VAL A N 1
ATOM 593 C CA . VAL A 1 74 ? 11.298 -5.126 -0.834 1.00 92.00 74 VAL A CA 1
ATOM 594 C C . VAL A 1 74 ? 12.334 -4.011 -1.012 1.00 92.00 74 VAL A C 1
ATOM 596 O O . VAL A 1 74 ? 12.833 -3.828 -2.123 1.00 92.00 74 VAL A O 1
ATOM 599 N N . ILE A 1 75 ? 12.701 -3.286 0.055 1.00 88.94 75 ILE A N 1
ATOM 600 C CA . ILE A 1 75 ? 13.644 -2.151 -0.033 1.00 88.94 75 ILE A CA 1
ATOM 601 C C . ILE A 1 75 ? 14.990 -2.570 -0.643 1.00 88.94 75 ILE A C 1
ATOM 603 O O . ILE A 1 75 ? 15.580 -1.799 -1.392 1.00 88.94 75 ILE A O 1
ATOM 607 N N . GLN A 1 76 ? 15.466 -3.792 -0.392 1.00 88.88 76 GLN A N 1
ATOM 608 C CA . GLN A 1 76 ? 16.750 -4.277 -0.9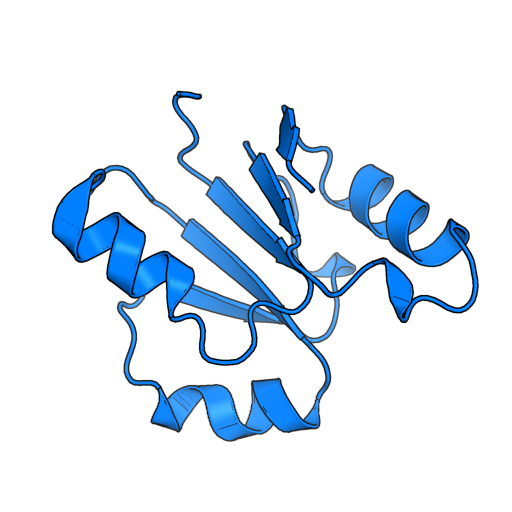11 1.00 88.88 76 GLN A CA 1
ATOM 609 C C . GLN A 1 76 ? 16.799 -4.428 -2.440 1.00 88.88 76 GLN A C 1
ATOM 611 O O . GLN A 1 76 ? 17.876 -4.628 -2.996 1.00 88.88 76 GLN A O 1
ATOM 616 N N . TYR A 1 77 ? 15.651 -4.362 -3.118 1.00 89.62 77 TYR A N 1
ATOM 617 C CA . TYR A 1 77 ? 15.573 -4.376 -4.579 1.00 89.62 77 TYR A CA 1
ATOM 618 C C . TYR A 1 77 ? 15.551 -2.972 -5.186 1.00 89.62 77 TYR A C 1
ATOM 620 O O . TYR A 1 77 ? 15.570 -2.842 -6.411 1.00 89.62 77 TYR A O 1
ATOM 628 N N . PHE A 1 78 ? 15.486 -1.919 -4.367 1.00 90.00 78 PHE A N 1
ATOM 629 C CA . PHE A 1 78 ? 15.515 -0.558 -4.880 1.00 90.00 78 PHE A CA 1
ATOM 630 C C . PHE A 1 78 ? 16.937 -0.250 -5.358 1.00 90.00 78 PHE A C 1
ATOM 632 O O . PHE A 1 78 ? 17.893 -0.497 -4.622 1.00 90.00 78 PHE A O 1
ATOM 639 N N . PRO A 1 79 ? 17.105 0.289 -6.579 1.00 87.38 79 PRO A N 1
ATOM 640 C CA . PRO A 1 79 ? 18.433 0.604 -7.094 1.00 87.38 79 PRO A CA 1
ATOM 641 C C . PRO A 1 79 ? 19.103 1.707 -6.270 1.00 87.38 79 PRO A C 1
ATOM 643 O O . PRO A 1 79 ? 20.326 1.745 -6.165 1.00 87.38 79 PRO A O 1
ATOM 646 N N . THR A 1 80 ? 18.295 2.603 -5.697 1.00 91.62 80 THR A N 1
ATOM 647 C CA . THR A 1 80 ? 18.730 3.747 -4.907 1.00 91.62 80 THR A CA 1
ATOM 648 C C . THR A 1 80 ? 17.651 4.155 -3.889 1.00 91.62 80 THR A C 1
ATOM 650 O O . THR A 1 80 ? 16.508 3.691 -3.949 1.00 91.62 80 THR A O 1
ATOM 653 N N . ASN A 1 81 ? 17.996 5.035 -2.943 1.00 91.88 81 ASN A N 1
ATOM 654 C CA . ASN A 1 81 ? 17.084 5.451 -1.869 1.00 91.88 81 ASN A CA 1
ATOM 655 C C . ASN A 1 81 ? 16.080 6.530 -2.298 1.00 91.88 81 ASN A C 1
ATOM 657 O O . ASN A 1 81 ? 15.081 6.726 -1.606 1.00 91.88 81 ASN A O 1
ATOM 661 N N . GLU A 1 82 ? 16.316 7.232 -3.409 1.00 94.38 82 GLU A N 1
ATOM 662 C CA . GLU A 1 82 ? 15.498 8.371 -3.842 1.00 94.38 82 GLU A CA 1
ATOM 663 C C . GLU A 1 82 ? 14.035 7.968 -4.011 1.00 94.38 82 GLU A C 1
ATOM 665 O O . GLU A 1 82 ? 13.153 8.669 -3.528 1.00 94.38 82 GLU A O 1
ATOM 670 N N . TYR A 1 83 ? 13.766 6.793 -4.587 1.00 92.06 83 TYR A N 1
ATOM 671 C CA . TYR A 1 83 ? 12.394 6.320 -4.767 1.00 92.06 83 TYR A CA 1
ATOM 672 C C . TYR A 1 83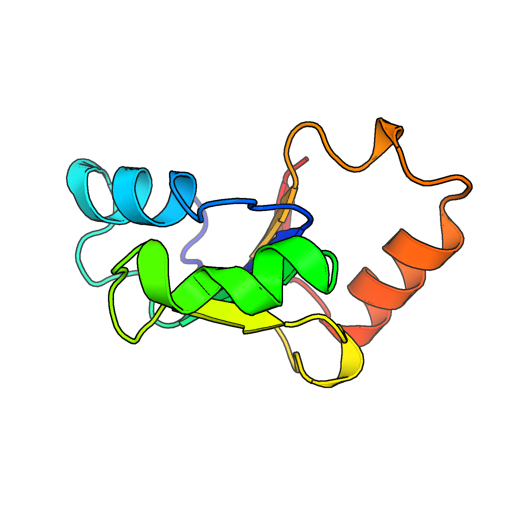 ? 11.665 6.096 -3.431 1.00 92.06 83 TYR A C 1
ATOM 674 O O . TYR A 1 83 ? 10.493 6.440 -3.290 1.00 92.06 83 TYR A O 1
ATOM 682 N N . LEU A 1 84 ? 12.356 5.571 -2.411 1.00 93.62 84 LEU A N 1
ATOM 683 C CA . LEU A 1 84 ? 11.781 5.417 -1.072 1.00 93.62 84 LEU A CA 1
ATOM 684 C C . LEU A 1 84 ? 11.521 6.780 -0.415 1.00 93.62 84 LEU A C 1
ATOM 686 O O . LEU A 1 84 ? 10.469 6.969 0.197 1.00 93.62 84 LEU A O 1
ATOM 690 N N . ILE A 1 85 ? 12.453 7.725 -0.560 1.00 95.38 85 ILE A N 1
ATOM 691 C CA . ILE A 1 85 ? 12.321 9.089 -0.029 1.00 95.38 85 ILE A CA 1
ATOM 692 C C . ILE A 1 85 ? 11.128 9.800 -0.681 1.00 95.38 85 ILE A C 1
ATOM 694 O O . ILE A 1 85 ? 10.298 10.356 0.032 1.00 95.38 85 ILE A O 1
ATOM 698 N N . GLU A 1 86 ? 10.969 9.699 -2.003 1.00 95.75 86 GLU A N 1
ATOM 699 C CA . GLU A 1 86 ? 9.821 10.262 -2.726 1.00 95.75 86 GLU A CA 1
ATOM 700 C C . GLU A 1 86 ? 8.484 9.697 -2.230 1.00 95.75 86 GLU A C 1
ATOM 702 O O . GLU A 1 86 ? 7.512 10.442 -2.066 1.00 95.75 86 GLU A O 1
ATOM 707 N N . ILE A 1 87 ? 8.422 8.388 -1.955 1.00 95.69 87 ILE A N 1
ATOM 708 C CA . ILE A 1 87 ? 7.224 7.768 -1.378 1.00 95.69 87 ILE A CA 1
ATOM 709 C C . ILE A 1 87 ? 6.951 8.355 0.009 1.00 95.69 87 ILE A C 1
ATOM 711 O O . ILE A 1 87 ? 5.816 8.752 0.276 1.00 95.69 87 ILE A O 1
ATOM 715 N N . ILE A 1 88 ? 7.961 8.425 0.882 1.00 96.38 88 ILE A N 1
ATOM 716 C CA . ILE A 1 88 ? 7.829 8.955 2.248 1.00 96.38 88 ILE A CA 1
ATOM 717 C C . ILE A 1 88 ? 7.361 10.417 2.222 1.00 96.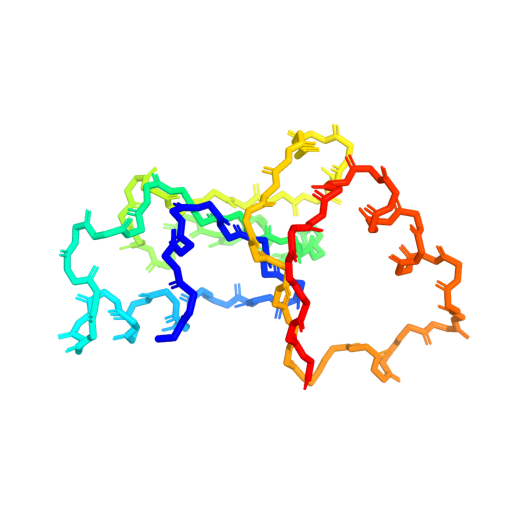38 88 ILE A C 1
ATOM 719 O O . ILE A 1 88 ? 6.423 10.761 2.946 1.00 96.38 88 ILE A O 1
ATOM 723 N N . ASP A 1 89 ? 7.937 11.251 1.359 1.00 96.75 89 ASP A N 1
ATOM 724 C CA . ASP A 1 89 ? 7.570 12.663 1.210 1.00 96.75 89 ASP A CA 1
ATOM 725 C C . ASP A 1 89 ? 6.134 12.841 0.700 1.00 96.75 89 ASP A C 1
ATOM 727 O O . ASP A 1 89 ? 5.408 13.739 1.150 1.00 96.75 89 ASP A O 1
ATOM 731 N N . GLN A 1 90 ? 5.694 11.960 -0.203 1.00 96.62 90 GLN A N 1
ATOM 732 C CA . GLN A 1 90 ? 4.335 11.961 -0.736 1.00 96.62 90 GLN A CA 1
ATOM 733 C C . GLN A 1 90 ? 3.307 11.506 0.309 1.00 96.62 90 GLN A C 1
ATOM 735 O O . GLN A 1 90 ? 2.291 12.175 0.497 1.00 96.62 90 GLN A O 1
ATOM 740 N N . VAL A 1 91 ? 3.540 10.369 0.975 1.00 96.19 91 VAL A N 1
ATOM 741 C CA . VAL A 1 91 ? 2.541 9.714 1.846 1.00 96.19 91 VAL A CA 1
ATOM 742 C C . VAL A 1 91 ? 2.655 10.099 3.320 1.00 96.19 91 VAL A C 1
ATOM 744 O O . VAL A 1 91 ? 1.802 9.703 4.116 1.00 96.19 91 VAL A O 1
ATOM 747 N N . LYS A 1 92 ? 3.689 10.858 3.699 1.00 96.19 92 LYS A N 1
ATOM 748 C CA . LYS A 1 92 ? 3.879 11.487 5.018 1.00 96.19 92 LYS A CA 1
ATOM 749 C C . LYS A 1 92 ? 3.481 10.574 6.190 1.00 96.19 92 LYS A C 1
ATOM 751 O O . LYS A 1 92 ? 2.556 10.914 6.938 1.00 96.19 92 LYS A O 1
ATOM 756 N N . PRO A 1 93 ? 4.112 9.392 6.324 1.00 96.56 93 PRO A N 1
ATOM 757 C CA . PRO A 1 93 ? 3.743 8.423 7.345 1.00 96.56 93 PRO A CA 1
ATOM 758 C C . PRO A 1 93 ? 4.021 8.959 8.751 1.00 96.56 93 PRO A C 1
ATOM 760 O O . PRO A 1 93 ? 5.030 9.619 8.986 1.00 96.56 93 PRO A O 1
ATOM 763 N N . LYS A 1 94 ? 3.162 8.627 9.722 1.00 96.12 94 LYS A N 1
ATOM 764 C CA . LYS A 1 94 ? 3.443 8.918 11.144 1.00 96.12 94 LYS A CA 1
ATOM 765 C C . LYS A 1 94 ? 4.475 7.965 11.739 1.00 96.12 94 LYS A C 1
ATOM 767 O O . LYS A 1 94 ? 5.130 8.289 12.726 1.00 96.12 94 LYS A O 1
ATOM 772 N N . SER A 1 95 ? 4.564 6.758 11.199 1.00 94.50 95 SER A N 1
ATOM 773 C CA . SER A 1 95 ? 5.511 5.732 11.618 1.00 94.50 95 SER A CA 1
ATOM 774 C C . SER A 1 95 ? 5.913 4.894 10.416 1.00 94.50 95 SER A C 1
ATOM 776 O O . SER A 1 95 ? 5.115 4.706 9.494 1.00 94.50 95 SER A O 1
ATOM 778 N N . ILE A 1 96 ? 7.139 4.385 10.441 1.00 93.88 96 ILE A N 1
ATOM 779 C CA . ILE A 1 96 ? 7.676 3.521 9.396 1.00 93.88 96 ILE A CA 1
ATOM 780 C C . ILE A 1 96 ? 8.158 2.226 10.048 1.00 93.88 96 ILE A C 1
ATOM 782 O O . ILE A 1 96 ? 8.814 2.279 11.088 1.00 93.88 96 ILE A O 1
ATOM 786 N N . PHE A 1 97 ? 7.802 1.087 9.459 1.00 90.25 97 PHE A N 1
ATOM 787 C CA . PHE A 1 97 ? 8.314 -0.234 9.821 1.00 90.25 97 PHE A CA 1
ATOM 788 C C . PHE A 1 97 ? 8.869 -0.904 8.561 1.00 90.25 97 PHE A C 1
ATOM 790 O O . PHE A 1 97 ? 8.180 -0.948 7.540 1.00 90.25 97 PHE A O 1
ATOM 797 N N . TRP A 1 98 ? 10.100 -1.399 8.652 1.00 79.62 98 TRP A N 1
ATOM 798 C CA . TRP A 1 98 ? 10.846 -2.067 7.586 1.00 79.62 98 TRP A CA 1
ATOM 799 C C . TRP A 1 98 ? 11.565 -3.303 8.124 1.00 79.62 98 TRP A C 1
ATOM 801 O O . TRP A 1 98 ? 11.846 -3.326 9.347 1.00 79.62 98 TRP A O 1
#

Foldseek 3Di:
DFLWQFEEEEACQLVVVVVVCCPPPAVPSHQAYEYAHDPVSQVCNVVSPDPPRYHYDPDLLVAAATQEYEYDPPPVPDPDCVVVVVSCVRHVYVYYDD

pLDDT: mean 91.51, std 8.93, range [50.88, 98.25]

Secondary structure (DSSP, 8-state):
----SEEEEET-TT-HHHHHHHHHT-TTT--EEEEE--HHHHHHGGGS---TTEEEES-GGG----SEEEESS-GGG-SSSHHHHHHHHHH--SEEE-

Organism: NCBI:txid1001601

Sequence (98 aa):
MTNSKTIVDIGGSSGWIYDFLDSIELPGKIKKYSILEIPDIVSRSKRFNHSSKVQFYTDFKKIRSCDLLYTNSVIQYFPTNEYLIEIIDQVKPKSIFW